Protein AF-A0A5J5LCL0-F1 (afdb_monomer_lite)

Radius of gyration: 27.36 Å; chains: 1; bounding box: 60×24×88 Å

Secondary structure (DSSP, 8-state):
--------PPPGGGSPPP------SS----TT------EEEEEEETTTTEEEEEETTEEEEEPHHHHHHHHHHHHTT-EEEEEE-SS-EEEE-TTS-EEEE--EEEEEE-TT--

Organism: Haloarcula hispanica (NCBI:txid51589)

Foldseek 3Di:
DDDDDPPDDQDPVNDPDPPPPPPPLADDDDPPDDDAADFPDWDDDPVVQWTWTAGVNHIDTDHPVRVVVVCCVFPPPKDKDKDWAPDKDWDQDPVRDIDIDTDMDMDIDTPVVD

pLDDT: mean 80.7, std 16.22, range [40.5, 97.44]

Sequence (114 aa):
MSKTDETKEVTFDELPEPEQNNDSGWISLEPGEEYGGQITDFEYDERNGSHVVEINGRPFSLNNTQLTDLLSSLVFGAKIGLRCSEKEESFTGDDGEEVTYNPTELRAVSDGDA

Structure (mmCIF, N/CA/C/O backbone):
data_AF-A0A5J5LCL0-F1
#
_entry.id   AF-A0A5J5LCL0-F1
#
loop_
_atom_site.group_PDB
_atom_site.id
_atom_site.type_symbol
_atom_site.label_atom_id
_atom_site.label_alt_id
_atom_site.label_comp_id
_atom_site.label_asym_id
_atom_site.label_entity_id
_atom_site.label_seq_id
_atom_site.pdbx_PDB_ins_code
_atom_site.Cartn_x
_atom_site.Cartn_y
_atom_site.Cartn_z
_atom_site.occupancy
_atom_site.B_iso_or_equiv
_atom_site.auth_seq_id
_atom_site.auth_comp_id
_atom_site.auth_asym_id
_atom_site.auth_atom_id
_atom_site.pdbx_PDB_model_num
ATOM 1 N N . MET A 1 1 ? 5.925 -13.942 -70.088 1.00 48.25 1 MET A N 1
ATOM 2 C CA . MET A 1 1 ? 6.191 -12.793 -69.202 1.00 48.25 1 MET A CA 1
ATOM 3 C C . MET A 1 1 ? 5.047 -11.817 -69.360 1.00 48.25 1 MET A C 1
ATOM 5 O O . MET A 1 1 ? 4.764 -11.477 -70.498 1.00 48.25 1 MET A O 1
ATOM 9 N N . SER A 1 2 ? 4.376 -11.481 -68.260 1.00 47.31 2 SER A N 1
ATOM 10 C CA . SER A 1 2 ? 3.922 -10.132 -67.891 1.00 47.31 2 SER A CA 1
ATOM 11 C C . SER A 1 2 ? 2.990 -10.268 -66.691 1.00 47.31 2 SER A C 1
ATOM 13 O O . SER A 1 2 ? 1.918 -10.857 -66.787 1.00 47.31 2 SER A O 1
ATOM 15 N N . LYS A 1 3 ? 3.475 -9.782 -65.546 1.00 52.66 3 LYS A N 1
ATOM 16 C CA . LYS A 1 3 ? 2.684 -9.499 -64.352 1.00 52.66 3 LYS A CA 1
ATOM 17 C C . LYS A 1 3 ? 1.720 -8.362 -64.683 1.00 52.66 3 LYS A C 1
ATOM 19 O O . LYS A 1 3 ? 2.137 -7.385 -65.303 1.00 52.66 3 LYS A O 1
ATOM 24 N N . THR A 1 4 ? 0.499 -8.419 -64.180 1.00 49.41 4 THR A N 1
ATOM 25 C CA . THR A 1 4 ? -0.174 -7.200 -63.730 1.00 49.41 4 THR A CA 1
ATOM 26 C C . THR A 1 4 ? -0.859 -7.554 -62.425 1.00 49.41 4 THR A C 1
ATOM 28 O O . THR A 1 4 ? -1.845 -8.279 -62.387 1.00 49.41 4 THR A O 1
ATOM 31 N N . ASP A 1 5 ? -0.169 -7.150 -61.368 1.00 55.59 5 ASP A N 1
ATOM 32 C CA . ASP A 1 5 ? -0.641 -7.058 -60.000 1.00 55.59 5 ASP A CA 1
ATOM 33 C C . ASP A 1 5 ? -1.722 -5.969 -60.022 1.00 55.59 5 ASP A C 1
ATOM 35 O O . ASP A 1 5 ? -1.412 -4.795 -60.224 1.00 55.59 5 ASP A O 1
ATOM 39 N N . GLU A 1 6 ? -2.994 -6.363 -59.986 1.00 56.97 6 GLU A N 1
ATOM 40 C CA . GLU A 1 6 ? -4.085 -5.417 -59.764 1.00 56.97 6 GLU A CA 1
ATOM 41 C C . GLU A 1 6 ? -4.082 -5.117 -58.265 1.00 56.97 6 GLU A C 1
ATOM 43 O O . GLU A 1 6 ? -4.625 -5.869 -57.454 1.00 56.97 6 GLU A O 1
ATOM 48 N N . THR A 1 7 ? -3.392 -4.045 -57.883 1.00 57.75 7 THR A N 1
ATOM 49 C CA . THR A 1 7 ? -3.477 -3.471 -56.544 1.00 57.75 7 THR A CA 1
ATOM 50 C C . THR A 1 7 ? -4.911 -2.984 -56.356 1.00 57.75 7 THR A C 1
ATOM 52 O O . THR A 1 7 ? -5.262 -1.877 -56.759 1.00 57.75 7 THR A O 1
ATOM 55 N N . LYS A 1 8 ? -5.778 -3.837 -55.804 1.00 62.09 8 LYS A N 1
ATOM 56 C CA . LYS A 1 8 ? -7.125 -3.431 -55.406 1.00 62.09 8 LYS A CA 1
ATOM 57 C C . LYS A 1 8 ? -6.969 -2.384 -54.300 1.00 62.09 8 LYS A C 1
ATOM 59 O O . LYS A 1 8 ? -6.455 -2.695 -53.227 1.00 62.09 8 LYS A O 1
ATOM 64 N N . GLU A 1 9 ? -7.352 -1.144 -54.584 1.00 61.47 9 GLU A N 1
ATOM 65 C CA . GLU A 1 9 ? -7.360 -0.074 -53.588 1.00 61.47 9 GLU A CA 1
ATOM 66 C C . GLU A 1 9 ? -8.375 -0.424 -52.493 1.00 61.47 9 GLU A C 1
ATOM 68 O O . GLU A 1 9 ? -9.546 -0.664 -52.784 1.00 61.47 9 GLU A O 1
ATOM 73 N N . VAL A 1 10 ? -7.911 -0.505 -51.244 1.00 60.81 10 VAL A N 1
ATOM 74 C CA . VAL A 1 10 ? -8.774 -0.700 -50.072 1.00 60.81 10 VAL A CA 1
ATOM 75 C C . VAL A 1 10 ? -9.490 0.619 -49.808 1.00 60.81 10 VAL A C 1
ATOM 77 O O . VAL A 1 10 ? -8.842 1.639 -49.565 1.00 60.81 10 VAL A O 1
ATOM 80 N N . THR A 1 11 ? -10.817 0.615 -49.888 1.00 66.38 11 THR A N 1
ATOM 81 C CA . THR A 1 11 ? -11.629 1.811 -49.627 1.00 66.38 11 THR A CA 1
ATOM 82 C C . THR A 1 11 ? -11.900 1.977 -48.129 1.00 66.38 11 THR A C 1
ATOM 84 O O . THR A 1 11 ? -11.878 1.006 -47.377 1.00 66.38 11 THR A O 1
ATOM 87 N N . PHE A 1 12 ? -12.130 3.214 -47.670 1.00 54.94 12 PHE A N 1
ATOM 88 C CA . PHE A 1 12 ? -12.370 3.527 -46.250 1.00 54.94 12 PHE A CA 1
ATOM 89 C C . PHE A 1 12 ? -13.539 2.718 -45.658 1.00 54.94 12 PHE A C 1
ATOM 91 O O . PHE A 1 12 ? -13.465 2.295 -44.512 1.00 54.94 12 PHE A O 1
ATOM 98 N N . ASP A 1 13 ? -14.558 2.429 -46.470 1.00 70.75 13 ASP A N 1
ATOM 99 C CA . ASP A 1 13 ? -15.735 1.638 -46.092 1.00 70.75 13 ASP A CA 1
ATOM 100 C C . ASP A 1 13 ? -15.476 0.114 -46.046 1.00 70.75 13 ASP A C 1
ATOM 102 O O . ASP A 1 13 ? -16.312 -0.645 -45.560 1.00 70.75 13 ASP A O 1
ATOM 106 N N . GLU A 1 14 ? -14.333 -0.359 -46.563 1.00 71.19 14 GLU A N 1
ATOM 107 C CA . GLU A 1 14 ? -13.889 -1.762 -46.474 1.00 71.19 14 GLU A CA 1
ATOM 108 C C . GLU A 1 14 ? -12.987 -2.014 -45.250 1.00 71.19 14 GLU A C 1
ATOM 110 O O . GLU A 1 14 ? -12.632 -3.164 -44.970 1.00 71.19 14 GLU A O 1
ATOM 115 N N . LEU A 1 15 ? -12.610 -0.965 -44.512 1.00 58.47 15 LEU A N 1
ATOM 116 C CA . LEU A 1 15 ? -11.919 -1.099 -43.234 1.00 58.47 15 LEU A CA 1
ATOM 117 C C . LEU A 1 15 ? -12.958 -1.412 -42.148 1.00 58.47 15 LEU A C 1
ATOM 119 O O . LEU A 1 15 ? -13.985 -0.736 -42.093 1.00 58.47 15 LEU A O 1
ATOM 123 N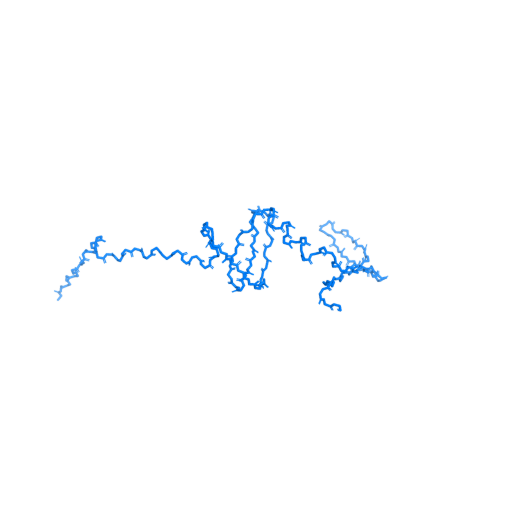 N . PRO A 1 16 ? -12.731 -2.412 -41.273 1.00 55.25 16 PRO A N 1
ATOM 124 C CA . PRO A 1 16 ? -13.604 -2.599 -40.124 1.00 55.25 16 PRO A CA 1
ATOM 125 C C . PRO A 1 16 ? -13.610 -1.300 -39.317 1.00 55.25 16 PRO A C 1
ATOM 127 O O . PRO A 1 16 ? -12.542 -0.730 -39.065 1.00 55.25 16 PRO A O 1
ATOM 130 N N . GLU A 1 17 ? -14.797 -0.830 -38.919 1.00 53.47 17 GLU A N 1
ATOM 131 C CA . GLU A 1 17 ? -14.862 0.202 -37.888 1.00 53.47 17 GLU A CA 1
ATOM 132 C C . GLU A 1 17 ? -14.016 -0.297 -36.714 1.00 53.47 17 GLU A C 1
ATOM 134 O O . GLU A 1 17 ? -14.146 -1.471 -36.340 1.00 53.47 17 GLU A O 1
ATOM 139 N N . PRO A 1 18 ? -13.093 0.521 -36.176 1.00 45.75 18 PRO A N 1
ATOM 140 C CA . PRO A 1 18 ? -12.333 0.087 -35.023 1.00 45.75 18 PRO A CA 1
ATOM 141 C C . PRO A 1 18 ? -13.352 -0.271 -33.949 1.00 45.75 18 PRO A C 1
ATOM 143 O O . PRO A 1 18 ? -14.152 0.580 -33.554 1.00 45.75 18 PRO A O 1
ATOM 146 N N . GLU A 1 19 ? -13.341 -1.525 -33.493 1.00 40.50 19 GLU A N 1
ATOM 147 C CA . GLU A 1 19 ? -14.044 -1.869 -32.269 1.00 40.50 19 GLU A CA 1
ATOM 148 C C . GLU A 1 19 ? -13.507 -0.913 -31.205 1.00 40.50 19 GLU A C 1
ATOM 150 O O . GLU A 1 19 ? -12.340 -0.989 -30.811 1.00 40.50 19 GLU A O 1
ATOM 155 N N . GLN A 1 20 ? -14.337 0.036 -30.770 1.00 44.62 20 GLN A N 1
ATOM 156 C CA . GLN A 1 20 ? -14.080 0.748 -29.531 1.00 44.62 20 GLN A CA 1
ATOM 157 C C . GLN A 1 20 ? -14.313 -0.249 -28.411 1.00 44.62 20 GLN A C 1
ATOM 159 O O . GLN A 1 20 ? -15.375 -0.303 -27.795 1.00 44.62 20 GLN A O 1
ATOM 164 N N . ASN A 1 21 ? -13.312 -1.093 -28.197 1.00 42.41 21 ASN A N 1
ATOM 165 C CA . ASN A 1 21 ? -13.280 -1.950 -27.048 1.00 42.41 21 ASN A CA 1
ATOM 166 C C . ASN A 1 21 ? -12.860 -1.073 -25.866 1.00 42.41 21 ASN A C 1
ATOM 168 O O . ASN A 1 21 ? -11.684 -0.766 -25.680 1.00 42.41 21 ASN A O 1
ATOM 172 N N . ASN A 1 22 ? -13.853 -0.607 -25.109 1.00 48.16 22 ASN A N 1
ATOM 173 C CA . ASN A 1 22 ? -13.645 0.075 -23.834 1.00 48.16 22 ASN A CA 1
ATOM 174 C C . ASN A 1 22 ? -13.165 -0.895 -22.731 1.00 48.16 22 ASN A C 1
ATOM 176 O O . ASN A 1 22 ? -13.035 -0.480 -21.582 1.00 48.16 22 ASN A O 1
ATOM 180 N N . ASP A 1 23 ? -12.857 -2.160 -23.052 1.00 55.28 23 ASP A N 1
ATOM 181 C CA . ASP A 1 23 ? -12.170 -3.087 -22.148 1.00 55.28 23 ASP A CA 1
ATOM 182 C C . ASP A 1 23 ? -10.684 -2.732 -22.036 1.00 55.28 23 ASP A C 1
ATOM 184 O O . ASP A 1 23 ? -9.790 -3.481 -22.427 1.00 55.28 23 ASP A O 1
ATOM 188 N N . SER A 1 24 ? -10.390 -1.600 -21.402 1.00 64.62 24 SER A N 1
ATOM 189 C CA . SER A 1 24 ? -9.054 -1.363 -20.849 1.00 64.62 24 SER A CA 1
ATOM 190 C C . SER A 1 24 ? -8.655 -2.459 -19.842 1.00 64.62 24 SER A C 1
ATOM 192 O O . SER A 1 24 ? -7.489 -2.561 -19.475 1.00 64.62 24 SER A O 1
ATOM 194 N N . GLY A 1 25 ? -9.613 -3.273 -19.372 1.00 83.38 25 GLY A N 1
ATOM 195 C CA . GLY A 1 25 ? -9.467 -4.222 -18.267 1.00 83.38 25 GLY A CA 1
ATOM 196 C C . GLY A 1 25 ? -9.602 -3.547 -16.901 1.00 83.38 25 GLY A C 1
ATOM 197 O O . GLY A 1 25 ? -9.882 -4.217 -15.903 1.00 83.38 25 GLY A O 1
ATOM 198 N N . TRP A 1 26 ? -9.496 -2.215 -16.868 1.00 92.56 26 TRP A N 1
ATOM 199 C CA . TRP A 1 26 ? -9.623 -1.414 -15.663 1.00 92.56 26 TRP A CA 1
ATOM 200 C C . TRP A 1 26 ? -11.062 -1.381 -15.173 1.00 92.56 26 TRP A C 1
ATOM 202 O O . TRP A 1 26 ? -12.031 -1.565 -15.916 1.00 92.56 26 TRP A O 1
ATOM 212 N N . ILE A 1 27 ? -11.192 -1.158 -13.877 1.00 92.31 27 ILE A N 1
ATOM 213 C CA . ILE A 1 27 ? -12.459 -0.843 -13.245 1.00 92.31 27 ILE A CA 1
ATOM 214 C C . ILE A 1 27 ? -12.779 0.611 -13.598 1.00 92.31 27 ILE A C 1
ATOM 216 O O . ILE A 1 27 ? -12.053 1.530 -13.223 1.00 92.31 27 ILE A O 1
ATOM 220 N N . SER A 1 28 ? -13.874 0.800 -14.325 1.00 90.75 28 SER A N 1
ATOM 221 C CA . SER A 1 28 ? -14.475 2.096 -14.628 1.00 90.75 28 SER A CA 1
ATOM 222 C C . SER A 1 28 ? -15.931 2.010 -14.204 1.00 90.75 28 SER A C 1
ATOM 224 O O . SER A 1 28 ? -16.624 1.098 -14.648 1.00 90.75 28 SER A O 1
ATOM 226 N N . LEU A 1 29 ? -16.359 2.900 -13.309 1.00 87.12 29 LEU A N 1
ATOM 227 C CA . LEU A 1 29 ? -17.706 2.888 -12.742 1.00 87.12 29 LEU A CA 1
ATOM 228 C C . LEU A 1 29 ? -18.482 4.102 -13.227 1.00 87.12 29 LEU A C 1
ATOM 230 O O . LEU A 1 29 ? -17.996 5.231 -13.138 1.00 87.12 29 LEU A O 1
ATOM 234 N N . GLU A 1 30 ? -19.703 3.860 -13.678 1.00 90.38 30 GLU A N 1
ATOM 235 C CA . GLU A 1 30 ? -20.683 4.899 -13.952 1.00 90.38 30 GLU A CA 1
ATOM 236 C C . GLU A 1 30 ? -21.416 5.324 -12.662 1.00 90.38 30 GLU A C 1
ATOM 238 O O . GLU A 1 30 ? -21.411 4.608 -11.651 1.00 90.38 30 GLU A O 1
ATOM 243 N N . PRO A 1 31 ? -22.068 6.502 -12.644 1.00 90.69 31 PRO A N 1
ATOM 244 C CA . PRO A 1 31 ? -22.812 6.958 -11.476 1.00 90.69 31 PRO A CA 1
ATOM 245 C C . PRO A 1 31 ? -23.877 5.951 -11.014 1.00 90.69 31 PRO A C 1
ATOM 247 O O . PRO A 1 31 ? -24.833 5.661 -11.732 1.00 90.69 31 PRO A O 1
ATOM 250 N N . GLY A 1 32 ? -23.747 5.482 -9.770 1.00 92.12 32 GLY A N 1
ATOM 251 C CA . 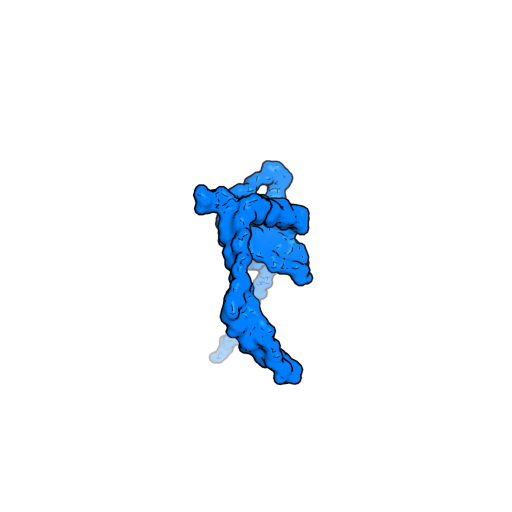GLY A 1 32 ? -24.658 4.509 -9.158 1.00 92.12 32 GLY A CA 1
ATOM 252 C C . GLY A 1 32 ? -24.212 3.050 -9.285 1.00 92.12 32 GLY A C 1
ATOM 253 O O . GLY A 1 32 ? -24.899 2.178 -8.758 1.00 92.12 32 GLY A O 1
ATOM 254 N N . GLU A 1 33 ? -23.082 2.780 -9.940 1.00 89.50 33 GLU A N 1
ATOM 255 C CA . GLU A 1 33 ? -22.479 1.450 -9.982 1.00 89.50 33 GLU A CA 1
ATOM 256 C C . GLU A 1 33 ? -21.585 1.188 -8.765 1.00 89.50 33 GLU A C 1
ATOM 258 O O . GLU A 1 33 ? -20.948 2.088 -8.214 1.00 89.50 33 GLU A O 1
ATOM 263 N N . GLU A 1 34 ? -21.522 -0.078 -8.360 1.00 89.31 34 GLU A N 1
ATOM 264 C CA . GLU A 1 34 ? -20.690 -0.554 -7.260 1.00 89.31 34 GLU A CA 1
ATOM 265 C C . GLU A 1 34 ? -19.808 -1.705 -7.746 1.00 89.31 34 GLU A C 1
ATOM 267 O O . GLU A 1 34 ? -20.230 -2.545 -8.544 1.00 89.31 34 GLU A O 1
ATOM 272 N N . TYR A 1 35 ? -18.583 -1.769 -7.231 1.00 90.31 35 TYR A N 1
ATOM 273 C CA . TYR A 1 35 ? -17.661 -2.865 -7.496 1.00 90.31 35 TYR A CA 1
ATOM 274 C C . TYR A 1 35 ? -16.927 -3.240 -6.213 1.00 90.31 35 TYR A C 1
ATOM 276 O O . TYR A 1 35 ? -16.425 -2.376 -5.496 1.00 90.31 35 TYR A O 1
ATOM 284 N N . GLY A 1 36 ? -16.872 -4.537 -5.922 1.00 89.62 36 GLY A N 1
ATOM 285 C CA . GLY A 1 36 ? -16.230 -5.077 -4.730 1.00 89.62 36 GLY A CA 1
ATOM 286 C C . GLY A 1 36 ? -15.509 -6.385 -5.028 1.00 89.62 36 GLY A C 1
ATOM 287 O O . GLY A 1 36 ? -15.829 -7.090 -5.986 1.00 89.62 36 GLY A O 1
ATOM 288 N N . GLY A 1 37 ? -14.525 -6.719 -4.198 1.00 89.56 37 GLY A N 1
ATOM 289 C CA . GLY A 1 37 ? -13.722 -7.923 -4.370 1.00 89.56 37 GLY A CA 1
ATOM 290 C C . GLY A 1 37 ? -12.539 -7.987 -3.415 1.00 89.56 37 GLY A C 1
ATOM 291 O O . GLY A 1 37 ? -12.453 -7.214 -2.463 1.00 89.56 37 GLY A O 1
ATOM 292 N N . GLN A 1 38 ? -11.633 -8.923 -3.682 1.00 87.44 38 GLN A N 1
ATOM 293 C CA . GLN A 1 38 ? -10.399 -9.093 -2.929 1.00 87.44 38 GLN A CA 1
ATOM 294 C C . GLN A 1 38 ? -9.274 -8.288 -3.577 1.00 87.44 38 GLN A C 1
ATOM 296 O O . GLN A 1 38 ? -9.095 -8.350 -4.791 1.00 87.44 38 GLN A O 1
ATOM 301 N N . ILE A 1 39 ? -8.494 -7.577 -2.762 1.00 89.69 39 ILE A N 1
ATOM 302 C CA . ILE A 1 39 ? -7.253 -6.953 -3.225 1.00 89.69 39 ILE A CA 1
ATOM 303 C C . ILE A 1 39 ? -6.255 -8.061 -3.561 1.00 89.69 39 ILE A C 1
ATOM 305 O O . ILE A 1 39 ? -5.947 -8.895 -2.707 1.00 89.69 39 ILE A O 1
ATOM 309 N N . THR A 1 40 ? -5.785 -8.082 -4.804 1.00 91.69 40 THR A N 1
ATOM 310 C CA . THR A 1 40 ? -4.820 -9.071 -5.305 1.00 91.69 40 THR A CA 1
ATOM 311 C C . THR A 1 40 ? -3.431 -8.490 -5.504 1.00 91.69 40 THR A C 1
ATOM 313 O O . THR A 1 40 ? -2.462 -9.233 -5.380 1.00 91.69 40 THR A O 1
ATOM 316 N N . ASP A 1 41 ? -3.338 -7.188 -5.769 1.00 91.56 41 ASP A N 1
ATOM 317 C CA . ASP A 1 41 ? -2.074 -6.472 -5.915 1.00 91.56 41 ASP A CA 1
ATOM 318 C C . ASP A 1 41 ? -2.238 -4.986 -5.560 1.00 91.56 41 ASP A C 1
ATOM 320 O O . ASP A 1 41 ? -3.355 -4.450 -5.543 1.00 91.56 41 ASP A O 1
ATOM 324 N N . PHE A 1 42 ? -1.124 -4.327 -5.250 1.00 91.06 42 PHE A N 1
ATOM 325 C CA . PHE A 1 42 ? -1.070 -2.905 -4.940 1.00 91.06 42 PHE A CA 1
ATOM 326 C C . PHE A 1 42 ? 0.264 -2.295 -5.389 1.00 91.06 42 PHE A C 1
ATOM 328 O O . PHE A 1 42 ? 1.329 -2.656 -4.885 1.00 91.06 42 PHE A O 1
ATOM 335 N N . GLU A 1 43 ? 0.185 -1.313 -6.287 1.00 89.19 43 GLU A N 1
ATOM 336 C CA . GLU A 1 43 ? 1.325 -0.547 -6.784 1.00 89.19 43 GLU A CA 1
ATOM 337 C C . GLU A 1 43 ? 1.271 0.896 -6.268 1.00 89.19 43 GLU A C 1
ATOM 339 O O . GLU A 1 43 ? 0.299 1.632 -6.477 1.00 89.19 43 GLU A O 1
ATOM 344 N N . TYR A 1 44 ? 2.354 1.300 -5.603 1.00 85.25 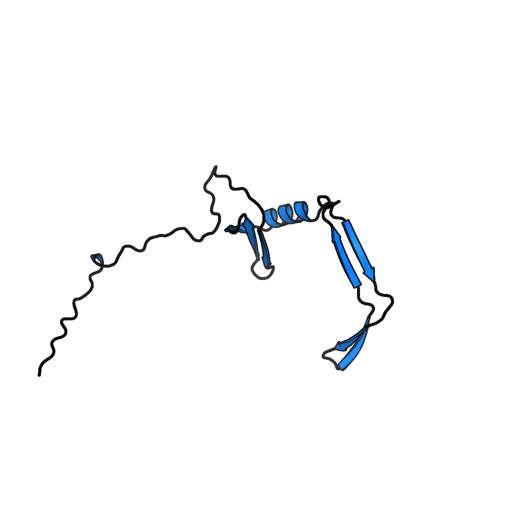44 TYR A N 1
ATOM 345 C CA . TYR A 1 44 ? 2.556 2.649 -5.089 1.00 85.25 44 TYR A CA 1
ATOM 346 C C . TYR A 1 44 ? 3.669 3.350 -5.870 1.00 85.25 44 TYR A C 1
ATOM 348 O O . TYR A 1 44 ? 4.842 3.002 -5.718 1.00 85.25 44 TYR A O 1
ATOM 356 N N . ASP A 1 45 ? 3.310 4.355 -6.674 1.00 81.25 45 ASP A N 1
ATOM 357 C CA . ASP A 1 45 ? 4.266 5.172 -7.425 1.00 81.25 45 ASP A CA 1
ATOM 358 C C . ASP A 1 45 ? 4.140 6.663 -7.069 1.00 81.25 45 ASP A C 1
ATOM 360 O O . ASP A 1 45 ? 3.326 7.422 -7.607 1.00 81.25 45 ASP A O 1
ATOM 364 N N . GLU A 1 46 ? 5.021 7.115 -6.172 1.00 70.12 46 GLU A N 1
ATOM 365 C CA . GLU A 1 46 ? 5.126 8.526 -5.785 1.00 70.12 46 GLU A CA 1
ATOM 366 C C . GLU A 1 46 ? 5.571 9.445 -6.924 1.00 70.12 46 GLU A C 1
ATOM 368 O O . GLU A 1 46 ? 5.287 10.642 -6.882 1.00 70.12 46 GLU A O 1
ATOM 373 N N . ARG A 1 47 ? 6.288 8.933 -7.934 1.00 68.94 47 ARG A N 1
ATOM 374 C CA . ARG A 1 47 ? 6.872 9.783 -8.983 1.00 68.94 47 ARG A CA 1
ATOM 375 C C . ARG A 1 47 ? 5.821 10.287 -9.956 1.00 68.94 47 ARG A C 1
ATOM 377 O O . ARG A 1 47 ? 5.953 11.404 -10.452 1.00 68.94 47 ARG A O 1
ATOM 384 N N . ASN A 1 48 ? 4.794 9.481 -10.210 1.00 64.81 48 ASN A N 1
ATOM 385 C CA . ASN A 1 48 ? 3.737 9.796 -11.168 1.00 64.81 48 ASN A CA 1
ATOM 386 C C . ASN A 1 48 ? 2.405 10.171 -10.498 1.00 64.81 48 ASN A C 1
ATOM 388 O O . ASN A 1 48 ? 1.489 10.622 -11.185 1.00 64.81 48 ASN A O 1
ATOM 392 N N . GLY A 1 49 ? 2.289 10.017 -9.171 1.00 64.19 49 GLY A N 1
ATOM 393 C CA . GLY A 1 49 ? 1.065 10.327 -8.423 1.00 64.19 49 GLY A CA 1
ATOM 394 C C . GLY A 1 49 ? -0.122 9.437 -8.803 1.00 64.19 49 GLY A C 1
ATOM 395 O O . GLY A 1 49 ? -1.269 9.805 -8.547 1.00 64.19 49 GLY A O 1
ATOM 396 N N . SER A 1 50 ? 0.155 8.299 -9.441 1.00 73.25 50 SER A N 1
ATOM 397 C CA . SER A 1 50 ? -0.823 7.286 -9.813 1.00 73.25 50 SER A CA 1
ATOM 398 C C . SER A 1 50 ? -0.596 6.084 -8.913 1.00 73.25 50 SER A C 1
ATOM 400 O O . SER A 1 50 ? 0.489 5.511 -8.889 1.00 73.25 50 SER A O 1
ATOM 402 N N . HIS A 1 51 ? -1.622 5.745 -8.142 1.00 88.38 51 HIS A N 1
ATOM 403 C CA . HIS A 1 51 ? -1.619 4.592 -7.252 1.00 88.38 51 HIS A CA 1
ATOM 404 C C . HIS A 1 51 ? -2.633 3.608 -7.797 1.00 88.38 51 HIS A C 1
ATOM 406 O O . HIS A 1 51 ? -3.758 4.008 -8.108 1.00 88.38 51 HIS A O 1
ATOM 412 N N . VAL A 1 52 ? -2.256 2.344 -7.925 1.00 92.50 52 VAL A N 1
ATOM 413 C CA . VAL A 1 52 ? -3.116 1.334 -8.540 1.00 92.50 52 VAL A CA 1
ATOM 414 C C . VAL A 1 52 ? -3.361 0.224 -7.540 1.00 92.50 52 VAL A C 1
ATOM 416 O O . VAL A 1 52 ? -2.438 -0.304 -6.926 1.00 92.50 52 VAL A O 1
ATOM 419 N N . VAL A 1 53 ? -4.629 -0.128 -7.376 1.00 93.19 53 VAL A N 1
ATOM 420 C CA . VAL A 1 53 ? -5.031 -1.332 -6.653 1.00 93.19 53 VAL A CA 1
ATOM 421 C C . VAL A 1 53 ? -5.658 -2.304 -7.634 1.00 93.19 53 VAL A C 1
ATOM 423 O O . VAL A 1 53 ? -6.463 -1.903 -8.475 1.00 93.19 53 VAL A O 1
ATOM 426 N N . GLU A 1 54 ? -5.317 -3.582 -7.525 1.00 93.81 54 GLU A N 1
ATOM 427 C CA . GLU A 1 54 ? -6.005 -4.633 -8.264 1.00 93.81 54 GLU A CA 1
ATOM 428 C C . GLU A 1 54 ? -7.040 -5.322 -7.383 1.00 93.81 54 GLU A C 1
ATOM 430 O O . GLU A 1 54 ? -6.723 -5.821 -6.303 1.00 93.81 54 GLU A O 1
ATOM 435 N N . ILE A 1 55 ? -8.286 -5.376 -7.861 1.00 92.25 55 ILE A N 1
ATOM 436 C CA . ILE A 1 55 ? -9.404 -6.021 -7.171 1.00 92.25 55 ILE A CA 1
ATOM 437 C C . ILE A 1 55 ? -9.911 -7.175 -8.037 1.00 92.25 55 ILE A C 1
ATOM 439 O O . ILE A 1 55 ? -10.473 -6.961 -9.115 1.00 92.25 55 ILE A O 1
ATOM 443 N N . ASN A 1 56 ? -9.726 -8.406 -7.556 1.00 91.81 56 ASN A N 1
ATOM 444 C CA . ASN A 1 56 ? -9.932 -9.643 -8.317 1.00 91.81 56 ASN A CA 1
ATOM 445 C C . ASN A 1 56 ? -9.162 -9.639 -9.658 1.00 91.81 56 ASN A C 1
ATOM 447 O O . ASN A 1 56 ? -9.700 -10.065 -10.681 1.00 91.81 56 ASN A O 1
ATOM 451 N N . GLY A 1 57 ? -7.928 -9.118 -9.662 1.00 90.06 57 GLY A N 1
ATOM 452 C CA . GLY A 1 57 ? -7.080 -9.015 -10.857 1.00 90.06 57 GLY A CA 1
ATOM 453 C C . GLY A 1 57 ? -7.487 -7.930 -11.858 1.00 90.06 57 GLY A C 1
ATOM 454 O O . GLY A 1 57 ? -7.031 -7.961 -12.998 1.00 90.06 57 GLY A O 1
ATOM 455 N N . ARG A 1 58 ? -8.369 -6.992 -11.477 1.00 93.62 58 ARG A N 1
ATOM 456 C CA . ARG A 1 58 ? -8.717 -5.825 -12.303 1.00 93.62 58 ARG A CA 1
ATOM 457 C C . ARG A 1 58 ? -8.189 -4.533 -11.675 1.00 93.62 58 ARG A C 1
ATOM 459 O O . ARG A 1 58 ? -8.511 -4.280 -10.512 1.00 93.62 58 ARG A O 1
ATOM 466 N N . PRO A 1 59 ? -7.432 -3.708 -12.413 1.00 93.56 59 PRO A N 1
ATOM 467 C CA . PRO A 1 59 ? -6.819 -2.502 -11.867 1.00 93.56 59 PRO A CA 1
ATOM 468 C C . PRO A 1 59 ? -7.819 -1.351 -11.693 1.00 93.56 59 PRO A C 1
ATOM 470 O O . PRO A 1 59 ? -8.734 -1.164 -12.498 1.00 93.56 59 PRO A O 1
ATOM 473 N N . PHE A 1 60 ? -7.613 -0.545 -10.654 1.00 93.12 60 PHE A N 1
ATOM 474 C CA . PHE A 1 60 ? -8.318 0.706 -10.381 1.00 93.12 60 PHE A CA 1
ATOM 475 C C . PHE A 1 60 ? -7.322 1.783 -9.943 1.00 93.12 60 PHE A C 1
ATOM 477 O O . PHE A 1 60 ? -6.509 1.551 -9.046 1.00 93.12 60 PHE A O 1
ATOM 484 N N . SER A 1 61 ? -7.403 2.972 -10.549 1.00 91.62 61 SER A N 1
ATOM 485 C CA . SER A 1 61 ? -6.564 4.105 -10.148 1.00 91.62 61 SER A CA 1
ATOM 486 C C . SER A 1 61 ? -7.168 4.779 -8.923 1.00 91.62 61 SER A C 1
ATOM 488 O O . SER A 1 61 ? -8.274 5.313 -8.972 1.00 91.62 61 SER A O 1
ATOM 490 N N . LEU A 1 62 ? -6.401 4.817 -7.844 1.00 91.44 62 LEU A N 1
ATOM 491 C CA . LEU A 1 62 ? -6.728 5.553 -6.636 1.00 91.44 62 LEU A CA 1
ATOM 492 C C . LEU A 1 62 ? -6.210 6.987 -6.748 1.00 91.44 62 LEU A C 1
ATOM 494 O O . LEU A 1 62 ? -5.089 7.237 -7.193 1.00 91.44 62 LEU A O 1
ATOM 498 N N . ASN A 1 63 ? -7.009 7.938 -6.278 1.00 88.94 63 ASN A N 1
ATOM 499 C CA . ASN A 1 63 ? -6.494 9.252 -5.907 1.00 88.94 63 ASN A CA 1
ATOM 500 C C . ASN A 1 63 ? -5.861 9.216 -4.499 1.00 88.94 63 ASN A C 1
ATOM 502 O O . ASN A 1 63 ? -6.029 8.258 -3.744 1.00 88.94 63 ASN A O 1
ATOM 506 N N . ASN A 1 64 ? -5.158 10.286 -4.115 1.00 87.50 64 ASN A N 1
ATOM 507 C CA . ASN A 1 64 ? -4.433 10.351 -2.837 1.00 87.50 64 ASN A CA 1
ATOM 508 C C . ASN A 1 64 ? -5.323 10.166 -1.594 1.00 87.50 64 ASN A C 1
ATOM 510 O O . ASN A 1 64 ? -4.873 9.600 -0.598 1.00 87.50 64 ASN A O 1
ATOM 514 N N . THR A 1 65 ? -6.576 10.631 -1.631 1.00 90.12 65 THR A N 1
ATOM 515 C CA . THR A 1 65 ? -7.517 10.438 -0.518 1.00 90.12 65 THR A CA 1
ATOM 516 C C . THR A 1 65 ? -7.900 8.966 -0.397 1.00 90.12 65 THR A C 1
ATOM 518 O O . THR A 1 65 ? -7.744 8.391 0.674 1.00 90.12 65 THR A O 1
ATOM 521 N N . GLN A 1 66 ? -8.294 8.332 -1.506 1.00 91.62 66 GLN A N 1
ATOM 522 C CA . GLN A 1 66 ? -8.650 6.909 -1.532 1.00 91.62 66 GLN A CA 1
ATOM 523 C C . GLN A 1 66 ? -7.477 6.014 -1.117 1.00 91.62 66 GLN A C 1
ATOM 525 O O . GLN A 1 66 ? -7.667 5.054 -0.375 1.00 91.62 66 GLN A O 1
ATOM 530 N N . LEU A 1 67 ? -6.258 6.349 -1.550 1.00 90.50 67 LEU A N 1
ATOM 531 C CA . LEU A 1 67 ? -5.041 5.677 -1.102 1.00 90.50 67 LEU A CA 1
ATOM 532 C C . LEU A 1 67 ? -4.879 5.765 0.421 1.00 90.50 67 LEU A C 1
ATOM 534 O O . LEU A 1 67 ? -4.607 4.762 1.075 1.00 90.50 67 LEU A O 1
ATOM 538 N N . THR A 1 68 ? -5.014 6.967 0.980 1.00 89.44 68 THR A N 1
ATOM 539 C CA . THR A 1 68 ? -4.830 7.196 2.419 1.00 89.44 68 THR A CA 1
ATOM 540 C C . THR A 1 68 ? -5.837 6.390 3.233 1.00 89.44 68 THR A C 1
ATOM 542 O O . THR A 1 68 ? -5.465 5.777 4.237 1.00 89.44 68 THR A O 1
ATOM 545 N N . ASP A 1 69 ? -7.088 6.339 2.778 1.00 89.38 69 ASP A N 1
ATOM 546 C CA . ASP A 1 69 ? -8.144 5.550 3.411 1.00 89.38 69 ASP A CA 1
ATOM 547 C C . ASP A 1 69 ? -7.842 4.046 3.333 1.00 89.38 69 ASP A C 1
ATOM 549 O O . ASP A 1 69 ? -7.931 3.342 4.344 1.00 89.38 69 ASP A O 1
ATOM 553 N N . LEU A 1 70 ? -7.399 3.558 2.166 1.00 89.06 70 LEU A N 1
ATOM 554 C CA . LEU A 1 70 ? -7.000 2.163 1.982 1.00 89.06 70 LEU A CA 1
ATOM 555 C C . LEU A 1 70 ? -5.837 1.781 2.909 1.00 89.06 70 LEU A C 1
ATOM 557 O O . LEU A 1 70 ? -5.954 0.825 3.676 1.00 89.06 70 LEU A O 1
ATOM 561 N N . LEU A 1 71 ? -4.735 2.534 2.894 1.00 87.56 71 LEU A N 1
ATOM 562 C CA . LEU A 1 71 ? -3.573 2.258 3.744 1.00 87.56 71 LEU A CA 1
ATOM 563 C C . LEU A 1 71 ? -3.929 2.331 5.227 1.00 87.56 71 LEU A C 1
ATOM 565 O O . LEU A 1 71 ? -3.491 1.488 6.005 1.00 87.56 71 LEU A O 1
ATOM 569 N N . SER A 1 72 ? -4.766 3.291 5.620 1.00 85.94 72 SER A N 1
ATOM 570 C CA . SER A 1 72 ? -5.253 3.373 6.995 1.00 85.94 72 SER A CA 1
ATOM 571 C C . SER A 1 72 ? -6.015 2.108 7.381 1.00 85.94 72 SER A C 1
ATOM 573 O O . SER A 1 72 ? -5.782 1.582 8.460 1.00 85.94 72 SER A O 1
ATOM 575 N N . SER A 1 73 ? -6.854 1.558 6.500 1.00 81.88 73 SER A N 1
ATOM 576 C CA . SER A 1 73 ? -7.584 0.31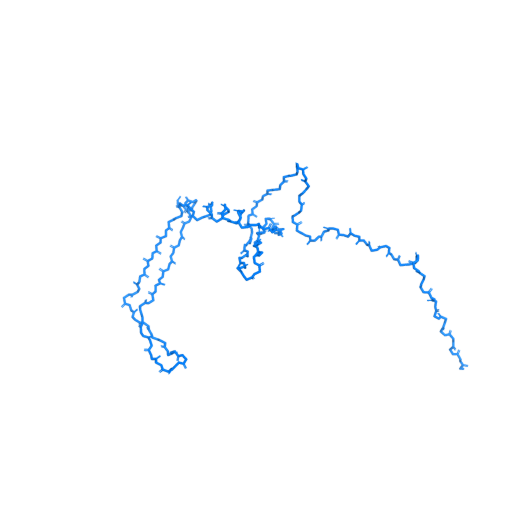5 6.785 1.00 81.88 73 SER A CA 1
ATOM 577 C C . SER A 1 73 ? -6.688 -0.928 6.899 1.00 81.88 73 SER A C 1
ATOM 579 O O . SER A 1 73 ? -7.017 -1.846 7.645 1.00 81.88 73 SER A O 1
ATOM 581 N N . LEU A 1 74 ? -5.556 -0.952 6.187 1.00 80.56 74 LEU A N 1
ATOM 582 C CA . LEU A 1 74 ? -4.622 -2.084 6.174 1.00 80.56 74 LEU A CA 1
ATOM 583 C C . LEU A 1 74 ? -3.569 -2.006 7.289 1.00 80.56 74 LEU A C 1
ATOM 585 O O . LEU A 1 74 ? -3.110 -3.032 7.787 1.00 80.56 74 LEU A O 1
ATOM 589 N N . VAL A 1 75 ? -3.160 -0.792 7.664 1.00 83.56 75 VAL A N 1
ATOM 590 C CA . VAL A 1 75 ? -2.039 -0.546 8.582 1.00 83.56 75 VAL A CA 1
ATOM 591 C C . VAL A 1 75 ? -2.521 -0.192 9.986 1.00 83.56 75 VAL A C 1
ATOM 593 O O . VAL A 1 75 ? -1.889 -0.575 10.972 1.00 83.56 75 VAL A O 1
ATOM 596 N N . PHE A 1 76 ? -3.618 0.555 10.118 1.00 80.56 76 PHE A N 1
ATOM 597 C CA . PHE A 1 76 ? -4.074 1.015 11.425 1.00 80.56 76 PHE A CA 1
ATOM 598 C C . PHE A 1 76 ? -4.562 -0.166 12.270 1.00 80.56 76 PHE A C 1
ATOM 600 O O . PHE A 1 76 ? -5.449 -0.913 11.871 1.00 80.56 76 PHE A O 1
ATOM 607 N N . GLY A 1 77 ? -3.970 -0.334 13.455 1.00 75.25 77 GLY A N 1
ATOM 608 C CA . GLY A 1 77 ? -4.227 -1.476 14.339 1.00 75.25 77 GLY A CA 1
ATOM 609 C C . GLY A 1 77 ? -3.283 -2.665 14.128 1.00 75.25 77 GLY A C 1
ATOM 610 O O . GLY A 1 77 ? -3.206 -3.526 15.003 1.00 75.25 77 GLY A O 1
ATOM 611 N N . ALA A 1 78 ? -2.497 -2.688 13.045 1.00 80.69 78 ALA A N 1
ATOM 612 C CA . ALA A 1 78 ? -1.465 -3.702 12.858 1.00 80.69 78 ALA A CA 1
ATOM 613 C C . ALA A 1 78 ? -0.394 -3.616 13.958 1.00 80.69 78 ALA A C 1
ATOM 615 O O . ALA A 1 78 ? -0.009 -2.535 14.419 1.00 80.69 78 ALA A O 1
ATOM 616 N N . LYS A 1 79 ? 0.122 -4.775 14.372 1.00 84.00 79 LYS A N 1
ATOM 617 C CA . LYS A 1 79 ? 1.215 -4.864 15.347 1.00 84.00 79 LYS A CA 1
ATOM 618 C C . LYS A 1 79 ? 2.539 -4.884 14.606 1.00 84.00 79 LYS A C 1
ATOM 620 O O . LYS A 1 79 ? 2.733 -5.693 13.702 1.00 84.00 79 LYS A O 1
ATOM 625 N N . ILE A 1 80 ? 3.465 -4.034 15.035 1.00 90.69 80 ILE A N 1
ATOM 626 C CA . ILE A 1 80 ? 4.813 -3.943 14.478 1.00 90.69 80 ILE A CA 1
ATOM 627 C C . ILE A 1 80 ? 5.858 -4.285 15.541 1.00 90.69 80 ILE A C 1
ATOM 629 O O . ILE A 1 80 ? 5.787 -3.831 16.683 1.00 90.69 80 ILE A O 1
ATOM 633 N N . GLY A 1 81 ? 6.832 -5.103 15.155 1.00 90.44 81 GLY A N 1
ATOM 634 C CA . GLY A 1 81 ? 8.028 -5.408 15.925 1.00 90.44 81 GLY A CA 1
ATOM 635 C C . GLY A 1 81 ? 9.266 -4.927 15.179 1.00 90.44 81 GLY A C 1
ATOM 636 O O . GLY A 1 81 ? 9.444 -5.237 14.002 1.00 90.44 81 GLY A O 1
ATOM 637 N N . LEU A 1 82 ? 10.128 -4.196 15.882 1.00 95.44 82 LEU A N 1
ATOM 638 C CA . LEU A 1 82 ? 11.440 -3.771 15.401 1.00 95.44 82 LEU A CA 1
ATOM 639 C C . LEU A 1 82 ? 12.514 -4.419 16.269 1.00 95.44 82 LEU A C 1
ATOM 641 O O . LEU A 1 82 ? 12.387 -4.451 17.495 1.00 95.44 82 LEU A O 1
ATOM 645 N N . ARG A 1 83 ? 13.577 -4.922 15.644 1.00 94.75 83 ARG A N 1
ATOM 646 C CA . ARG A 1 83 ? 14.727 -5.481 16.355 1.00 94.75 83 ARG A CA 1
ATOM 647 C C . ARG A 1 83 ? 16.018 -5.024 15.704 1.00 94.75 83 ARG A C 1
ATOM 649 O O . ARG A 1 83 ? 16.259 -5.327 14.545 1.00 94.75 83 ARG A O 1
ATOM 656 N N . CYS A 1 84 ? 16.861 -4.354 16.478 1.00 95.75 84 CYS A N 1
ATOM 657 C CA . CYS A 1 84 ? 18.237 -4.084 16.085 1.00 95.75 84 CYS A CA 1
ATOM 658 C C . CYS A 1 84 ? 19.112 -5.296 16.439 1.00 95.75 84 CYS A C 1
ATOM 660 O O . CYS A 1 84 ? 18.982 -5.860 17.528 1.00 95.75 84 CYS A O 1
ATOM 662 N N . SER A 1 85 ? 19.957 -5.725 15.508 1.00 92.88 85 SER A N 1
ATOM 663 C CA . SER A 1 85 ? 20.899 -6.827 15.689 1.00 92.88 85 SER A CA 1
ATOM 664 C C . SER A 1 85 ? 22.041 -6.415 16.617 1.00 92.88 85 SER A C 1
ATOM 666 O O . SER A 1 85 ? 22.615 -5.346 16.465 1.00 92.88 85 SER A O 1
ATOM 668 N N . GLU A 1 86 ? 22.453 -7.292 17.533 1.00 93.56 86 GLU A N 1
ATOM 669 C CA . GLU A 1 86 ? 23.680 -7.081 18.322 1.00 93.56 86 GLU A CA 1
ATOM 670 C C . GLU A 1 86 ? 24.955 -7.256 17.483 1.00 93.56 86 GLU A C 1
ATOM 672 O O . GLU A 1 86 ? 26.032 -6.826 17.886 1.00 93.56 86 GLU A O 1
ATOM 677 N N . LYS A 1 87 ? 24.848 -7.903 16.316 1.00 95.25 87 LYS A N 1
ATOM 678 C CA . LYS A 1 87 ? 25.961 -8.060 15.378 1.00 95.25 87 LYS A CA 1
ATOM 679 C C . LYS A 1 87 ? 26.050 -6.846 14.470 1.00 95.25 87 LYS A C 1
ATOM 681 O O . LYS A 1 87 ? 25.030 -6.416 13.932 1.00 95.25 87 LYS A O 1
ATOM 686 N N . GLU A 1 88 ? 27.269 -6.365 14.294 1.00 96.50 88 GLU A N 1
ATOM 687 C CA . GLU A 1 88 ? 27.609 -5.314 13.346 1.00 96.50 88 GLU A CA 1
ATOM 688 C C . GLU A 1 88 ? 27.829 -5.901 11.945 1.00 96.50 88 GLU A C 1
ATOM 690 O O . GLU A 1 88 ? 28.348 -7.010 11.790 1.00 96.50 88 GLU A O 1
ATOM 695 N N . GLU A 1 89 ? 27.445 -5.132 10.935 1.00 96.19 89 GLU A N 1
ATOM 696 C CA . GLU A 1 89 ? 27.785 -5.327 9.530 1.00 96.19 89 GLU A CA 1
ATOM 697 C C . GLU A 1 89 ? 28.468 -4.062 9.008 1.00 96.19 89 GLU A C 1
ATOM 699 O O . GLU A 1 89 ? 28.262 -2.971 9.543 1.00 96.19 89 GLU A O 1
ATOM 704 N N . SER A 1 90 ? 29.281 -4.195 7.961 1.00 95.12 90 SER A N 1
ATOM 705 C CA . SER A 1 90 ? 29.903 -3.050 7.305 1.00 95.12 90 SER A CA 1
ATOM 706 C C . SER A 1 90 ? 29.787 -3.117 5.788 1.00 95.12 90 SER A C 1
ATOM 708 O O . SER A 1 90 ? 29.744 -4.193 5.186 1.00 95.12 90 SER A O 1
ATOM 710 N N . PHE A 1 91 ? 29.709 -1.941 5.169 1.00 94.94 91 PHE A N 1
ATOM 711 C CA . PHE A 1 91 ? 29.815 -1.767 3.724 1.00 94.94 91 PHE A CA 1
ATOM 712 C C . PHE A 1 91 ? 30.711 -0.566 3.417 1.00 94.94 91 PHE A C 1
ATOM 714 O O . PHE A 1 91 ? 30.821 0.361 4.218 1.00 94.94 91 PHE A O 1
ATOM 721 N N . THR A 1 92 ? 31.364 -0.584 2.258 1.00 95.50 92 THR A N 1
ATOM 722 C CA . THR A 1 92 ? 32.136 0.563 1.769 1.00 95.50 92 THR A CA 1
ATOM 723 C C . THR A 1 92 ? 31.232 1.441 0.914 1.00 95.50 92 THR A C 1
ATOM 725 O O . THR A 1 92 ? 30.613 0.943 -0.029 1.00 95.50 92 THR A O 1
ATOM 728 N N . GLY A 1 93 ? 31.138 2.723 1.262 1.00 89.06 93 GLY A N 1
ATOM 729 C CA . GLY A 1 93 ? 30.411 3.721 0.483 1.00 89.06 93 GLY A CA 1
ATOM 730 C C . GLY A 1 93 ? 31.123 4.082 -0.823 1.00 89.06 93 GLY A C 1
ATOM 731 O O . GLY A 1 93 ? 32.276 3.715 -1.056 1.00 89.06 93 GLY A O 1
ATOM 732 N N . ASP A 1 94 ? 30.445 4.845 -1.680 1.00 92.75 94 ASP A N 1
ATOM 733 C CA . ASP A 1 94 ? 30.999 5.300 -2.967 1.00 92.75 94 ASP A CA 1
ATOM 734 C C . ASP A 1 94 ? 32.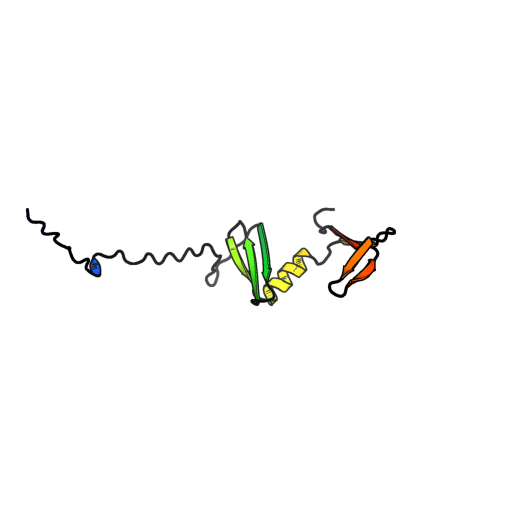189 6.272 -2.809 1.00 92.75 94 ASP A C 1
ATOM 736 O O . ASP A 1 94 ? 32.961 6.481 -3.746 1.00 92.75 94 ASP A O 1
ATOM 740 N N . ASP A 1 95 ? 32.352 6.864 -1.625 1.00 93.12 95 ASP A N 1
ATOM 741 C CA . ASP A 1 95 ? 33.483 7.710 -1.229 1.00 93.12 95 ASP A CA 1
ATOM 742 C C . ASP A 1 95 ? 34.705 6.914 -0.736 1.00 93.12 95 ASP A C 1
ATOM 744 O O . ASP A 1 95 ? 35.774 7.490 -0.518 1.00 93.12 95 ASP A O 1
ATOM 748 N N . GLY A 1 96 ? 34.576 5.590 -0.611 1.00 91.06 96 GLY A N 1
ATOM 749 C CA . GLY A 1 96 ? 35.617 4.705 -0.104 1.00 91.06 96 GLY A CA 1
ATOM 750 C C . GLY A 1 96 ? 35.692 4.622 1.422 1.00 91.06 96 GLY A C 1
ATOM 751 O O . GLY A 1 96 ? 36.588 3.941 1.924 1.00 91.06 96 GLY A O 1
ATOM 752 N N . GLU A 1 97 ? 34.787 5.271 2.165 1.00 94.19 97 GLU A N 1
ATOM 753 C CA . GLU A 1 97 ? 34.714 5.131 3.622 1.00 94.19 97 GLU A CA 1
ATOM 754 C C . GLU A 1 97 ? 33.958 3.852 4.017 1.00 94.19 97 GLU A C 1
ATOM 756 O O . GLU A 1 97 ? 32.950 3.475 3.414 1.00 94.19 97 GLU A O 1
ATOM 761 N N . GLU A 1 98 ? 34.461 3.149 5.037 1.00 94.44 98 GLU A N 1
ATOM 762 C CA . GLU A 1 98 ? 33.782 1.981 5.600 1.00 94.44 98 GLU A CA 1
ATOM 763 C C . GLU A 1 98 ? 32.765 2.433 6.651 1.00 94.44 98 GLU A C 1
ATOM 765 O O . GLU A 1 98 ? 33.115 3.086 7.637 1.00 94.44 98 GLU A O 1
ATOM 770 N N . VAL A 1 99 ? 31.503 2.063 6.443 1.00 95.06 99 VAL A N 1
ATOM 771 C CA . VAL A 1 99 ? 30.404 2.354 7.362 1.00 95.06 99 VAL A CA 1
ATOM 772 C C . VAL A 1 99 ? 30.004 1.072 8.074 1.00 95.06 99 VAL A C 1
ATOM 774 O O . VAL A 1 99 ? 29.504 0.136 7.447 1.00 95.06 99 VAL A O 1
ATOM 777 N N . THR A 1 100 ? 30.186 1.053 9.394 1.00 95.75 100 THR A N 1
ATOM 778 C CA . THR A 1 100 ? 29.737 -0.031 10.278 1.00 95.75 100 THR A CA 1
ATOM 779 C C . THR A 1 100 ? 28.400 0.324 10.917 1.00 95.75 100 THR A C 1
ATOM 781 O O . THR A 1 100 ? 28.206 1.441 11.398 1.00 95.75 100 THR A O 1
ATOM 784 N N . TYR A 1 101 ? 27.470 -0.626 10.938 1.00 94.69 101 TYR A N 1
ATOM 785 C CA . TYR A 1 101 ? 26.131 -0.445 11.485 1.00 94.69 101 TYR A CA 1
ATOM 786 C C . TYR A 1 101 ? 25.579 -1.751 12.061 1.00 94.69 101 TYR A C 1
ATOM 788 O O . TYR A 1 101 ? 26.021 -2.845 11.722 1.00 94.69 101 TYR A O 1
ATOM 796 N N . ASN A 1 102 ? 24.570 -1.645 12.919 1.00 97.44 102 ASN A N 1
ATOM 797 C CA . ASN A 1 102 ? 23.793 -2.787 13.385 1.00 97.44 102 ASN A CA 1
ATOM 798 C C . ASN A 1 102 ? 22.513 -2.907 12.539 1.00 97.44 102 ASN A C 1
ATOM 800 O O . ASN A 1 102 ? 21.682 -1.992 12.576 1.00 97.44 102 ASN A O 1
ATOM 804 N N . PRO A 1 103 ? 22.315 -4.001 11.778 1.00 95.81 103 PRO A N 1
ATOM 805 C CA . PRO A 1 103 ? 21.114 -4.181 10.969 1.00 95.81 103 PRO A CA 1
ATOM 806 C C . PRO A 1 103 ? 19.832 -4.139 11.803 1.00 95.81 103 PRO A C 1
ATOM 808 O O . PRO A 1 103 ? 19.775 -4.684 12.907 1.00 95.81 103 PRO A O 1
ATOM 811 N N . THR A 1 104 ? 18.781 -3.525 11.258 1.00 95.56 104 THR A N 1
ATOM 812 C CA . THR A 1 104 ? 17.448 -3.502 11.873 1.00 95.56 104 THR A CA 1
ATOM 813 C C . THR A 1 104 ? 16.490 -4.384 11.084 1.00 95.56 104 THR A C 1
ATOM 815 O O . THR A 1 104 ? 16.348 -4.243 9.874 1.00 95.56 104 THR A O 1
ATOM 818 N N . GLU A 1 105 ? 15.804 -5.276 11.785 1.00 92.38 105 GLU A N 1
ATOM 819 C CA . GLU A 1 105 ? 14.736 -6.110 11.250 1.00 92.38 105 GLU A CA 1
ATOM 820 C C . GLU A 1 105 ? 13.366 -5.530 11.619 1.00 92.38 105 GLU A C 1
ATOM 822 O O . GLU A 1 105 ? 13.155 -5.064 12.745 1.00 92.38 105 GLU A O 1
ATOM 827 N N . LEU A 1 106 ? 12.414 -5.635 10.691 1.00 93.88 106 LEU A N 1
ATOM 828 C CA . LEU A 1 106 ? 11.013 -5.265 10.878 1.00 93.88 106 LEU A CA 1
ATOM 829 C C . LEU A 1 106 ? 10.125 -6.482 10.634 1.00 93.88 106 LEU A C 1
ATOM 831 O O . LEU A 1 106 ? 10.319 -7.231 9.677 1.00 93.88 106 LEU A O 1
ATOM 835 N N . ARG A 1 107 ? 9.120 -6.662 11.490 1.00 90.06 107 ARG A N 1
ATOM 836 C CA . ARG A 1 107 ? 8.009 -7.591 11.261 1.00 90.06 107 ARG A CA 1
ATOM 837 C C . ARG A 1 107 ? 6.698 -6.889 11.570 1.00 90.06 107 ARG A C 1
ATOM 839 O O . ARG A 1 107 ? 6.602 -6.214 12.591 1.00 90.06 107 ARG A O 1
ATOM 846 N N . ALA A 1 108 ? 5.698 -7.077 10.722 1.00 86.19 108 ALA A N 1
ATOM 847 C CA . ALA A 1 108 ? 4.346 -6.584 10.945 1.00 86.19 108 ALA A CA 1
ATOM 848 C C . ALA A 1 108 ? 3.352 -7.746 10.852 1.00 86.19 108 ALA A C 1
ATOM 850 O O . ALA A 1 108 ? 3.570 -8.680 10.081 1.00 86.19 108 ALA A O 1
ATOM 851 N N . VAL A 1 109 ? 2.293 -7.697 11.656 1.00 81.38 109 VAL A N 1
ATOM 852 C CA . VAL A 1 109 ? 1.184 -8.659 11.637 1.00 81.38 109 VAL A CA 1
ATOM 853 C C . VAL A 1 109 ? -0.120 -7.870 11.640 1.00 81.38 109 VAL A C 1
ATOM 855 O O . VAL A 1 109 ? -0.273 -6.936 12.435 1.00 81.38 109 VAL A O 1
ATOM 858 N N . SER A 1 110 ? -1.035 -8.226 10.739 1.00 74.00 110 SER A N 1
ATOM 859 C CA . SER A 1 110 ? -2.358 -7.608 10.673 1.00 74.00 110 SER A CA 1
ATOM 860 C C . SER A 1 110 ? -3.216 -8.075 11.859 1.00 74.00 110 SER A C 1
ATOM 862 O O . SER A 1 110 ? -3.045 -9.188 12.356 1.00 74.00 110 SER A O 1
ATOM 864 N N . ASP A 1 111 ? -4.137 -7.240 12.347 1.00 65.81 111 ASP A N 1
ATOM 865 C CA . ASP A 1 111 ? -4.984 -7.594 13.504 1.00 65.81 111 ASP A CA 1
ATOM 866 C C . ASP A 1 111 ? -5.972 -8.746 13.193 1.00 65.81 111 ASP A C 1
ATOM 868 O O . ASP A 1 111 ? -6.577 -9.306 14.100 1.00 65.81 111 ASP A O 1
ATOM 872 N N . GLY A 1 112 ? -6.099 -9.143 11.917 1.00 58.94 112 GLY A N 1
ATOM 873 C CA . GLY A 1 112 ? -6.907 -10.281 11.465 1.00 58.94 112 GLY A CA 1
ATOM 874 C C . GLY A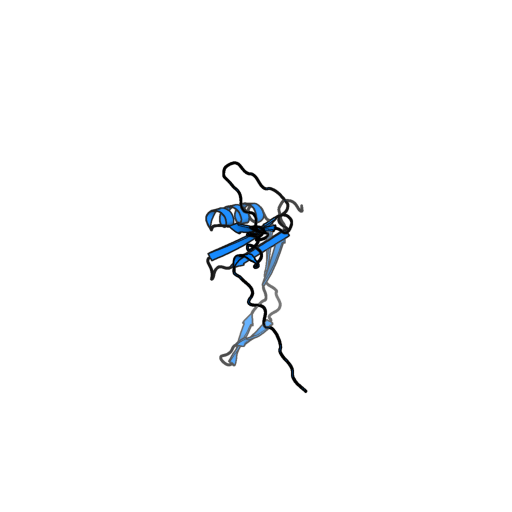 1 112 ? -6.189 -11.639 11.444 1.00 58.94 112 GLY A C 1
ATOM 875 O O . GLY A 1 112 ? -6.852 -12.649 11.226 1.00 58.94 112 GLY A O 1
ATOM 876 N N . ASP A 1 113 ? -4.870 -11.674 11.675 1.00 53.31 113 ASP A N 1
ATOM 877 C CA . ASP A 1 113 ? -4.039 -12.895 11.643 1.00 53.31 113 ASP A CA 1
ATOM 878 C C . ASP A 1 113 ? -3.684 -13.441 13.047 1.00 53.31 113 ASP A C 1
ATOM 880 O O . ASP A 1 113 ? -2.839 -14.335 13.171 1.00 53.31 113 ASP A O 1
ATOM 884 N N . ALA A 1 114 ? -4.278 -12.884 14.112 1.00 46.12 114 ALA A N 1
ATOM 885 C CA . ALA A 1 114 ? -4.023 -13.252 15.512 1.00 46.12 114 ALA A CA 1
ATOM 886 C C . ALA A 1 114 ? -5.050 -14.240 16.090 1.00 46.12 114 ALA A C 1
ATOM 888 O O . ALA A 1 114 ? -6.263 -14.075 15.836 1.00 46.12 114 ALA A O 1
#